Protein AF-A0A929MZE9-F1 (afdb_monomer_lite)

Secondary structure (DSSP, 8-state):
---B-TTSPBP-EEEEETTEEEEE-TTSPBP-EEEEETTEEEEE-TT--EEEEE-SSSEE----

Structure (mmCIF, N/CA/C/O backbone):
data_AF-A0A929MZE9-F1
#
_entry.id   AF-A0A929MZE9-F1
#
loop_
_atom_site.group_PDB
_atom_site.id
_atom_site.type_symbol
_atom_site.label_atom_id
_atom_site.label_alt_id
_atom_site.label_comp_id
_atom_site.label_asym_id
_atom_site.label_entity_id
_atom_site.label_seq_id
_atom_site.pdbx_PDB_ins_code
_atom_site.Cartn_x
_atom_site.Cartn_y
_atom_site.Cartn_z
_atom_site.occupancy
_atom_site.B_iso_or_equiv
_atom_site.auth_seq_id
_atom_site.auth_comp_id
_atom_site.auth_asym_id
_atom_site.auth_atom_id
_atom_site.pdbx_PDB_model_num
ATOM 1 N N . TRP A 1 1 ? -3.712 6.962 2.312 1.00 87.06 1 TRP A N 1
ATOM 2 C CA . TRP A 1 1 ? -4.973 6.513 2.943 1.00 87.06 1 TRP A CA 1
ATOM 3 C C . TRP A 1 1 ? -4.647 5.746 4.223 1.00 87.06 1 TRP A C 1
ATOM 5 O O . TRP A 1 1 ? -3.515 5.295 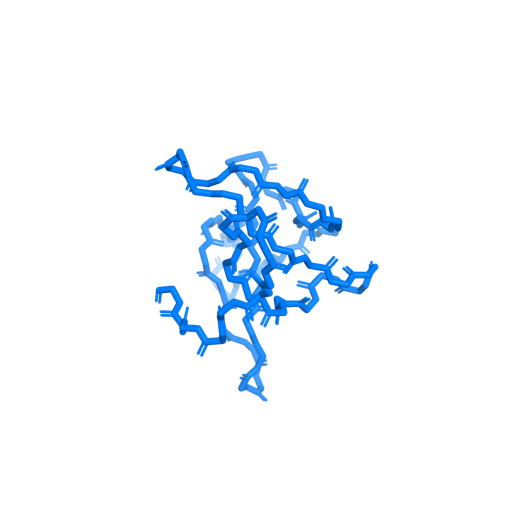4.323 1.00 87.06 1 TRP A O 1
ATOM 15 N N . TYR A 1 2 ? -5.569 5.629 5.183 1.00 88.69 2 TYR A N 1
ATOM 16 C CA . TYR A 1 2 ? -5.381 4.880 6.437 1.00 88.69 2 TYR A CA 1
ATOM 17 C C . TYR A 1 2 ? -6.495 3.845 6.587 1.00 88.69 2 TYR A C 1
ATOM 19 O O . TYR A 1 2 ? -7.652 4.173 6.328 1.00 88.69 2 TYR A O 1
ATOM 27 N N . PHE A 1 3 ? -6.164 2.641 7.057 1.00 91.19 3 PHE A N 1
ATOM 28 C CA . PHE A 1 3 ? -7.148 1.605 7.379 1.00 91.19 3 PHE A CA 1
ATOM 29 C C . PHE A 1 3 ? -7.279 1.450 8.897 1.00 91.19 3 PHE A C 1
ATOM 31 O O . PHE A 1 3 ? -6.277 1.257 9.589 1.00 91.19 3 PHE A O 1
ATOM 38 N N . MET A 1 4 ? -8.511 1.481 9.407 1.00 92.62 4 MET A N 1
ATOM 39 C CA . MET A 1 4 ? -8.822 1.158 10.802 1.00 92.62 4 MET A CA 1
ATOM 40 C C . MET A 1 4 ? -9.462 -0.228 10.868 1.00 92.62 4 MET A C 1
ATOM 42 O O . MET A 1 4 ? -10.458 -0.494 10.196 1.00 92.62 4 MET A O 1
ATOM 46 N N . GLN A 1 5 ? -8.891 -1.114 11.677 1.00 88.88 5 GLN A N 1
ATOM 47 C CA . GLN A 1 5 ? -9.453 -2.430 11.962 1.00 88.88 5 GLN A CA 1
ATOM 48 C C . GLN A 1 5 ? -10.745 -2.307 12.786 1.00 88.88 5 GLN A C 1
ATOM 50 O O . GLN A 1 5 ? -10.937 -1.303 13.475 1.00 88.88 5 GLN A O 1
ATOM 55 N N . PRO A 1 6 ? -11.612 -3.342 12.807 1.00 88.88 6 PRO A N 1
ATOM 56 C 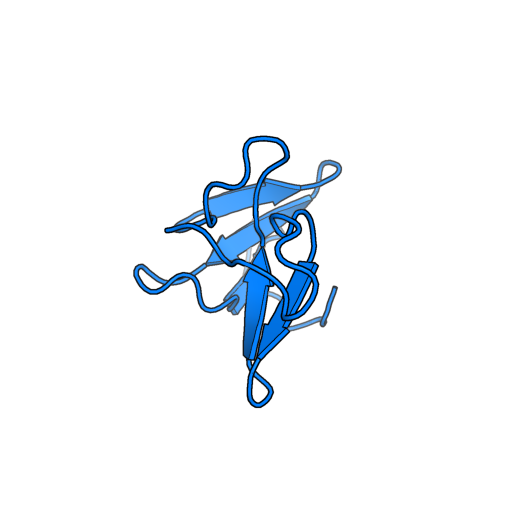CA . PRO A 1 6 ? -12.834 -3.335 13.620 1.00 88.88 6 PRO A CA 1
ATOM 57 C C . PRO A 1 6 ? -12.593 -3.110 15.120 1.00 88.88 6 PRO A C 1
ATOM 59 O O . PRO A 1 6 ? -13.469 -2.620 15.823 1.00 88.88 6 PRO A O 1
ATOM 62 N N . SER A 1 7 ? -11.397 -3.444 15.609 1.00 91.44 7 SER A N 1
ATOM 63 C CA . SER A 1 7 ? -10.945 -3.182 16.979 1.00 91.44 7 SER A CA 1
ATOM 64 C C . SER A 1 7 ? -10.677 -1.700 17.276 1.00 91.44 7 SER A C 1
ATOM 66 O O . SER A 1 7 ? -10.431 -1.348 18.426 1.00 91.44 7 SER A O 1
ATOM 68 N N . GLY A 1 8 ? -10.671 -0.837 16.257 1.00 89.88 8 GLY A N 1
ATOM 69 C CA . GLY A 1 8 ? -10.217 0.551 16.340 1.00 89.88 8 GLY A CA 1
ATOM 70 C C . GLY A 1 8 ? -8.698 0.714 16.216 1.00 89.88 8 GLY A C 1
ATOM 71 O O . GLY A 1 8 ? -8.208 1.840 16.247 1.00 89.88 8 GLY A O 1
ATOM 72 N N . ALA A 1 9 ? -7.944 -0.379 16.059 1.00 91.44 9 ALA A N 1
ATOM 73 C CA . ALA A 1 9 ? -6.507 -0.314 15.821 1.00 91.44 9 ALA A CA 1
ATOM 74 C C . ALA A 1 9 ? -6.202 0.109 14.375 1.00 91.44 9 ALA A C 1
ATOM 76 O O . ALA A 1 9 ? -6.843 -0.348 13.428 1.00 91.44 9 ALA A O 1
ATOM 77 N N . MET A 1 10 ? -5.189 0.956 14.194 1.00 93.75 10 MET A N 1
ATOM 78 C CA . MET A 1 10 ? -4.673 1.307 12.870 1.00 93.75 10 MET A CA 1
ATOM 79 C C . MET A 1 10 ? -3.941 0.105 12.266 1.00 93.75 10 MET A C 1
ATOM 81 O O . MET A 1 10 ? -3.069 -0.470 12.917 1.00 93.75 10 MET A O 1
ATOM 85 N N . ALA A 1 11 ? -4.271 -0.268 11.028 1.00 94.06 11 ALA A N 1
ATOM 86 C CA . ALA A 1 11 ? -3.544 -1.326 10.335 1.00 94.06 11 ALA A CA 1
ATOM 87 C C . ALA A 1 11 ? -2.189 -0.824 9.820 1.00 94.06 11 ALA A C 1
ATOM 89 O O . ALA A 1 11 ? -2.060 0.300 9.330 1.00 94.06 11 ALA A O 1
ATOM 90 N N . THR A 1 12 ? -1.197 -1.701 9.899 1.00 96.62 12 THR A N 1
ATOM 91 C CA . THR A 1 12 ? 0.145 -1.545 9.335 1.00 96.62 12 THR A CA 1
ATOM 92 C C . THR A 1 12 ? 0.559 -2.871 8.695 1.00 96.62 12 THR A C 1
ATOM 94 O O . THR A 1 12 ? -0.004 -3.922 9.006 1.00 96.62 12 THR A O 1
ATOM 97 N N . GLY A 1 13 ? 1.528 -2.830 7.785 1.00 96.81 13 GLY A N 1
ATOM 98 C CA . GLY A 1 13 ? 1.970 -3.986 7.014 1.00 96.81 13 GLY A CA 1
ATOM 99 C C . GLY A 1 13 ? 1.022 -4.357 5.873 1.00 96.81 13 GLY A C 1
ATOM 100 O O . GLY A 1 13 ? 0.234 -3.537 5.393 1.00 96.81 13 GLY A O 1
ATOM 101 N N . TRP A 1 14 ? 1.135 -5.605 5.421 1.00 96.81 14 TRP A N 1
ATOM 102 C CA . TRP A 1 14 ? 0.306 -6.164 4.359 1.00 96.81 14 TRP A CA 1
ATOM 103 C C . TRP A 1 14 ? -1.136 -6.369 4.813 1.00 96.81 14 TRP A C 1
ATOM 105 O O . TRP A 1 14 ? -1.408 -6.889 5.895 1.00 96.81 14 TRP A O 1
ATOM 115 N N . LEU A 1 15 ? -2.066 -5.976 3.951 1.00 96.19 15 LEU A N 1
ATOM 116 C CA . LEU A 1 15 ? -3.497 -6.063 4.180 1.00 96.19 15 LEU A CA 1
ATOM 117 C C . LEU A 1 15 ? -4.174 -6.621 2.930 1.00 96.19 15 LEU A C 1
ATOM 119 O O . LEU A 1 15 ? -4.040 -6.048 1.852 1.00 96.19 15 LEU A O 1
ATOM 123 N N . GLN A 1 16 ? -4.946 -7.695 3.083 1.00 95.81 16 GLN A N 1
ATOM 124 C CA . GLN A 1 16 ? -5.774 -8.234 2.008 1.00 95.81 16 GLN A CA 1
ATOM 125 C C . GLN A 1 16 ? -7.233 -7.811 2.206 1.00 95.81 16 GLN A C 1
ATOM 127 O O . GLN A 1 16 ? -7.841 -8.133 3.228 1.00 95.81 16 GLN A O 1
ATOM 132 N N . LEU A 1 17 ? -7.812 -7.116 1.226 1.00 93.81 17 LEU A N 1
ATOM 133 C CA . LEU A 1 17 ? -9.226 -6.732 1.207 1.00 93.81 17 LEU A CA 1
ATOM 134 C C . LEU A 1 17 ? -9.856 -7.181 -0.105 1.00 93.81 17 LEU A C 1
ATOM 136 O O . LEU A 1 17 ? -9.403 -6.799 -1.178 1.00 93.81 17 LEU A O 1
ATOM 140 N N . GLY A 1 18 ? -10.911 -7.995 -0.024 1.00 93.19 18 GLY A N 1
ATOM 141 C CA . GLY A 1 18 ? -11.656 -8.423 -1.213 1.00 93.19 18 GLY A CA 1
ATOM 142 C C . GLY A 1 18 ? -10.814 -9.169 -2.258 1.00 93.19 18 GLY A C 1
ATOM 143 O O . GLY A 1 18 ? -11.160 -9.144 -3.432 1.00 93.19 18 GLY A O 1
ATOM 144 N N . GLY A 1 19 ? -9.711 -9.806 -1.846 1.00 93.75 19 GLY A N 1
ATOM 145 C CA . GLY A 1 19 ? -8.766 -10.484 -2.741 1.00 93.75 19 GLY A CA 1
ATOM 146 C C . GLY A 1 19 ? -7.638 -9.597 -3.277 1.00 93.75 19 GLY A C 1
ATOM 147 O O . GLY A 1 19 ? -6.689 -10.122 -3.850 1.00 93.75 19 GLY A O 1
ATOM 148 N N . THR A 1 20 ? -7.684 -8.286 -3.040 1.00 95.44 20 THR A N 1
ATOM 149 C CA . THR A 1 20 ? -6.626 -7.342 -3.416 1.00 95.44 20 THR A CA 1
ATOM 150 C C . THR A 1 20 ? -5.696 -7.086 -2.235 1.00 95.44 20 THR A C 1
ATOM 152 O O . THR A 1 20 ? -6.147 -6.905 -1.101 1.00 95.44 20 THR A O 1
ATOM 155 N N . TRP A 1 21 ? -4.392 -7.072 -2.500 1.00 97.38 21 TRP A N 1
ATOM 156 C CA . TRP A 1 21 ? -3.375 -6.736 -1.509 1.00 97.38 21 TRP A CA 1
ATOM 157 C C . TRP A 1 21 ? -3.104 -5.234 -1.473 1.00 97.38 21 TRP A C 1
ATOM 159 O O . TRP A 1 21 ? -3.143 -4.554 -2.493 1.00 97.38 21 TRP A O 1
ATOM 169 N N . TYR A 1 22 ? -2.806 -4.736 -0.281 1.00 97.12 22 TYR A N 1
ATOM 170 C CA . TYR A 1 22 ? -2.434 -3.360 0.025 1.00 97.12 22 TYR A CA 1
ATOM 171 C C . TYR A 1 22 ? -1.296 -3.386 1.038 1.00 97.12 22 TYR A C 1
ATOM 173 O O . TYR A 1 22 ? -1.177 -4.333 1.819 1.00 97.12 22 TYR A O 1
ATOM 181 N N . TYR A 1 23 ? -0.504 -2.320 1.093 1.00 97.81 23 TYR A N 1
ATOM 182 C CA . TYR A 1 23 ? 0.502 -2.154 2.137 1.00 97.81 23 TYR A CA 1
ATOM 183 C C . TYR A 1 23 ? 0.301 -0.839 2.882 1.00 97.81 23 TYR A C 1
ATOM 185 O O . TYR A 1 23 ? 0.249 0.230 2.274 1.00 97.81 23 TYR A O 1
ATOM 193 N N . LEU A 1 24 ? 0.185 -0.912 4.205 1.00 97.75 24 LEU A N 1
ATOM 194 C CA . LEU A 1 24 ? 0.115 0.239 5.098 1.00 97.75 24 LEU A CA 1
ATOM 195 C C . LEU A 1 24 ? 1.496 0.407 5.734 1.00 97.75 24 LEU A C 1
ATOM 197 O O . LEU A 1 24 ? 1.972 -0.465 6.457 1.00 97.75 24 LEU A O 1
ATO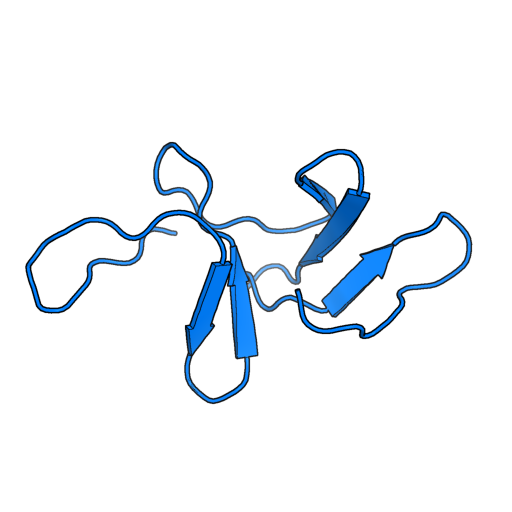M 201 N N . GLN A 1 25 ? 2.161 1.529 5.475 1.00 95.75 25 GLN A N 1
ATOM 202 C CA . GLN A 1 25 ? 3.480 1.820 6.040 1.00 95.75 25 GLN A CA 1
ATOM 203 C C . GLN A 1 25 ? 3.445 1.842 7.583 1.00 95.75 25 GLN A C 1
ATOM 205 O O . GLN A 1 25 ? 2.366 1.917 8.171 1.00 95.75 25 GLN A O 1
ATOM 210 N N . PRO A 1 26 ? 4.598 1.830 8.281 1.00 95.00 26 PRO A N 1
ATOM 211 C CA . PRO A 1 26 ? 4.627 1.845 9.750 1.00 95.00 26 PRO A CA 1
ATOM 212 C C . PRO A 1 26 ? 3.887 3.029 10.390 1.00 95.00 26 PRO A C 1
ATOM 214 O O . PRO A 1 26 ? 3.392 2.929 11.508 1.00 95.00 26 PRO A O 1
ATOM 217 N N . ASN A 1 27 ? 3.779 4.147 9.670 1.00 94.75 27 ASN A N 1
ATOM 218 C CA . ASN A 1 27 ? 3.007 5.319 10.079 1.00 94.75 27 ASN A CA 1
ATOM 219 C C . ASN A 1 27 ? 1.507 5.224 9.733 1.00 94.75 27 ASN A C 1
ATOM 221 O O . ASN A 1 27 ? 0.797 6.202 9.933 1.00 94.75 27 ASN A O 1
ATOM 225 N N . GLY A 1 28 ? 1.039 4.099 9.187 1.00 94.25 28 GLY A N 1
ATOM 226 C CA . GLY A 1 28 ? -0.337 3.836 8.760 1.00 94.25 28 GLY A CA 1
ATOM 227 C C . GLY A 1 28 ? -0.695 4.326 7.357 1.00 94.25 28 GLY A C 1
ATOM 228 O O . GLY A 1 28 ? -1.824 4.118 6.916 1.00 94.25 28 GLY A O 1
ATOM 229 N N . VAL A 1 29 ? 0.224 4.979 6.640 1.00 96.88 29 VAL A N 1
ATOM 230 C CA . VAL A 1 29 ? -0.052 5.515 5.302 1.00 96.88 29 VAL A CA 1
ATOM 231 C C . VAL A 1 29 ? 0.033 4.404 4.260 1.00 96.88 29 VAL A C 1
ATOM 233 O O . VAL A 1 29 ? 1.077 3.788 4.068 1.00 96.88 29 VAL A O 1
ATOM 236 N N . MET A 1 30 ? -1.056 4.196 3.531 1.00 97.62 30 MET A N 1
ATOM 237 C CA . MET A 1 30 ? -1.117 3.306 2.373 1.00 97.62 30 MET A CA 1
ATOM 238 C C . MET A 1 30 ? -0.055 3.653 1.322 1.00 97.62 30 MET A C 1
ATOM 240 O O . MET A 1 30 ? 0.076 4.816 0.930 1.00 97.62 30 MET A O 1
ATOM 244 N N . ALA A 1 31 ? 0.671 2.635 0.872 1.00 97.62 31 ALA A N 1
ATOM 245 C CA . ALA A 1 31 ? 1.606 2.698 -0.240 1.00 97.62 31 ALA A CA 1
ATOM 246 C C . ALA A 1 31 ? 0.881 2.911 -1.579 1.00 97.62 31 ALA A C 1
ATOM 248 O O . ALA A 1 31 ? -0.244 2.457 -1.776 1.00 97.62 31 ALA A O 1
ATOM 249 N N . TYR A 1 32 ? 1.544 3.612 -2.493 1.00 97.12 32 TYR A N 1
ATOM 250 C CA . TYR A 1 32 ? 1.165 3.773 -3.895 1.00 97.12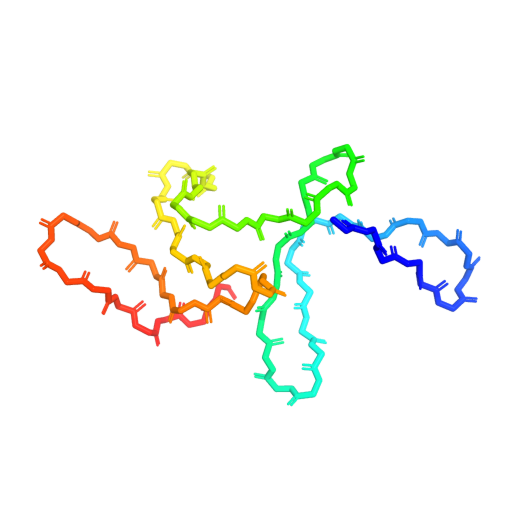 32 TYR A CA 1
ATOM 251 C C . TYR A 1 32 ? 2.452 3.998 -4.707 1.00 97.12 32 TYR A C 1
ATOM 253 O O . TYR A 1 32 ? 3.444 4.486 -4.158 1.00 97.12 32 TYR A O 1
ATOM 261 N N . GLY A 1 33 ? 2.458 3.663 -5.997 1.00 95.38 33 GLY A N 1
ATOM 262 C CA . GLY A 1 33 ? 3.674 3.699 -6.815 1.00 95.38 33 GLY A CA 1
ATOM 263 C C . GLY A 1 33 ? 4.656 2.580 -6.456 1.00 95.38 33 GLY A C 1
ATOM 264 O O . GLY A 1 33 ? 4.250 1.529 -5.970 1.00 95.38 33 GLY A O 1
ATOM 265 N N . ILE A 1 34 ? 5.950 2.786 -6.714 1.00 94.19 34 ILE A N 1
ATOM 266 C CA . ILE A 1 34 ? 6.996 1.823 -6.340 1.00 94.19 34 ILE A CA 1
ATOM 267 C C . ILE A 1 34 ? 7.460 2.131 -4.917 1.00 94.19 34 ILE A C 1
ATOM 269 O O . ILE A 1 34 ? 7.948 3.229 -4.647 1.00 94.19 34 ILE A O 1
ATOM 273 N N . VAL A 1 35 ? 7.326 1.158 -4.018 1.00 94.94 35 VAL A N 1
ATOM 274 C CA . VAL A 1 35 ? 7.738 1.263 -2.614 1.00 94.94 35 VAL A CA 1
ATOM 275 C C . VAL A 1 35 ? 8.633 0.085 -2.254 1.00 94.94 35 VAL A C 1
ATOM 277 O O . VAL A 1 35 ? 8.284 -1.065 -2.502 1.00 94.94 35 VAL A O 1
ATOM 280 N N . GLU A 1 36 ? 9.788 0.362 -1.650 1.00 94.19 36 GLU A N 1
ATOM 281 C CA . GLU A 1 36 ? 10.685 -0.681 -1.153 1.00 94.19 36 GLU A CA 1
ATOM 282 C C . GLU A 1 36 ? 10.189 -1.222 0.195 1.00 94.19 36 GLU A C 1
ATOM 284 O O . GLU A 1 36 ? 10.007 -0.475 1.159 1.00 94.19 36 GLU A O 1
ATOM 289 N N . ILE A 1 37 ? 9.964 -2.534 0.256 1.00 94.38 37 ILE A N 1
ATOM 290 C CA . ILE A 1 37 ? 9.509 -3.257 1.444 1.00 94.38 37 ILE A CA 1
ATOM 291 C C . ILE A 1 37 ? 10.486 -4.411 1.656 1.00 94.38 37 ILE A C 1
ATOM 293 O O . ILE A 1 37 ? 10.599 -5.296 0.812 1.00 94.38 37 ILE A O 1
ATOM 297 N N . ASN A 1 38 ? 11.216 -4.391 2.774 1.00 92.06 38 ASN A N 1
ATOM 298 C CA . ASN A 1 38 ? 12.239 -5.391 3.109 1.00 92.06 38 ASN A CA 1
ATOM 299 C C . ASN A 1 38 ? 13.305 -5.593 2.009 1.00 92.06 38 ASN A C 1
ATOM 301 O O . ASN A 1 38 ? 13.733 -6.716 1.756 1.00 92.06 38 ASN A O 1
ATOM 305 N N . GLY A 1 39 ? 13.726 -4.511 1.345 1.00 91.44 39 GLY A N 1
ATOM 306 C CA . GLY A 1 39 ? 14.722 -4.557 0.268 1.00 91.44 39 GLY A CA 1
ATOM 307 C C . GLY A 1 39 ? 14.184 -5.038 -1.083 1.00 91.44 39 GLY A C 1
ATOM 308 O O . GLY A 1 39 ? 14.954 -5.155 -2.032 1.00 91.44 39 GLY A O 1
ATOM 309 N N . VAL A 1 40 ? 12.878 -5.304 -1.188 1.00 91.25 40 VAL A N 1
ATOM 310 C CA . VAL A 1 40 ? 12.213 -5.674 -2.441 1.00 91.25 40 VAL A CA 1
ATOM 311 C C . VAL A 1 40 ? 11.304 -4.522 -2.884 1.00 91.25 40 VAL A C 1
ATOM 313 O O . VAL A 1 40 ? 10.428 -4.102 -2.115 1.00 91.25 40 VAL A O 1
ATOM 316 N N . PRO A 1 41 ? 11.466 -3.983 -4.105 1.00 93.38 41 PRO A N 1
ATOM 317 C CA . PRO A 1 41 ? 10.542 -2.994 -4.642 1.00 93.38 41 PRO A CA 1
ATOM 318 C C . PRO A 1 41 ? 9.193 -3.657 -4.923 1.00 93.38 41 PRO A C 1
ATOM 320 O O . PRO A 1 41 ? 9.137 -4.692 -5.577 1.00 93.38 41 PRO A O 1
ATOM 323 N N . HIS A 1 42 ? 8.100 -3.060 -4.467 1.00 94.50 42 HIS A N 1
ATOM 324 C CA . HIS A 1 42 ? 6.741 -3.498 -4.773 1.00 94.50 42 HIS A CA 1
ATOM 325 C C . HIS A 1 42 ? 5.998 -2.368 -5.478 1.00 94.50 42 HIS A C 1
ATOM 327 O O . HIS A 1 42 ? 6.071 -1.210 -5.060 1.00 94.50 42 HIS A O 1
ATOM 333 N N . ALA A 1 43 ? 5.299 -2.702 -6.557 1.00 94.00 43 ALA A N 1
ATOM 334 C CA . ALA A 1 43 ? 4.488 -1.764 -7.313 1.00 94.00 43 ALA A CA 1
ATOM 335 C C . ALA A 1 43 ? 3.045 -1.770 -6.801 1.00 94.00 43 ALA A C 1
ATOM 337 O O . ALA A 1 43 ? 2.445 -2.824 -6.585 1.00 94.00 43 ALA A O 1
ATOM 338 N N . PHE A 1 44 ? 2.489 -0.577 -6.642 1.00 95.62 44 PHE A N 1
ATOM 339 C CA . PHE A 1 44 ? 1.113 -0.337 -6.239 1.00 95.62 44 PHE A CA 1
ATOM 340 C C . PHE A 1 44 ? 0.471 0.672 -7.191 1.00 95.62 44 PHE A C 1
ATOM 342 O O . PHE A 1 44 ? 1.085 1.678 -7.563 1.00 95.62 44 PHE A O 1
ATOM 349 N N . GLU A 1 45 ? -0.786 0.448 -7.549 1.00 96.50 45 GLU A N 1
A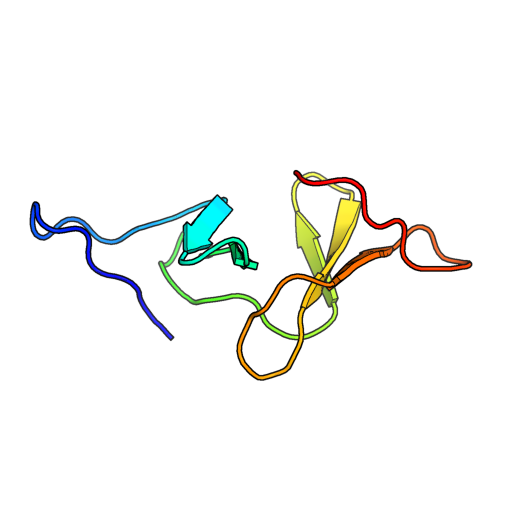TOM 350 C CA . GLU A 1 45 ? -1.597 1.433 -8.254 1.00 96.50 45 GLU A CA 1
ATOM 351 C C . GLU A 1 45 ? -1.862 2.674 -7.381 1.00 96.50 45 GLU A C 1
ATOM 353 O O . GLU A 1 45 ? -1.634 2.692 -6.170 1.00 96.50 45 GLU A O 1
ATOM 358 N N . ILE A 1 46 ? -2.403 3.737 -7.985 1.00 96.38 46 ILE A N 1
ATOM 359 C CA . ILE A 1 46 ? -2.744 4.978 -7.267 1.00 96.38 46 ILE A CA 1
ATOM 360 C C . ILE A 1 46 ? -3.817 4.774 -6.182 1.00 96.38 46 ILE A C 1
ATOM 362 O O . ILE A 1 46 ? -3.878 5.523 -5.209 1.00 96.38 46 ILE A O 1
ATOM 366 N N . ASN A 1 47 ? -4.657 3.747 -6.337 1.00 96.44 47 ASN A N 1
ATOM 367 C CA . ASN A 1 47 ? -5.652 3.327 -5.348 1.00 96.44 47 ASN A CA 1
ATOM 368 C C . ASN A 1 47 ? -5.048 2.425 -4.244 1.00 96.44 47 ASN A C 1
ATOM 370 O O . ASN A 1 47 ? -5.771 2.018 -3.338 1.00 96.44 47 ASN A O 1
ATOM 374 N N . GLY A 1 48 ? -3.746 2.123 -4.317 1.00 96.81 48 GLY A N 1
ATOM 375 C CA . GLY A 1 48 ? -3.007 1.275 -3.384 1.00 96.81 48 GLY A CA 1
ATOM 376 C C . GLY A 1 48 ? -3.111 -0.224 -3.631 1.00 96.81 48 GLY A C 1
ATOM 377 O O . GLY A 1 48 ? -2.537 -0.980 -2.849 1.00 96.81 48 GLY A O 1
ATOM 378 N N . ALA A 1 49 ? -3.820 -0.659 -4.675 1.00 96.62 49 ALA A N 1
ATOM 379 C CA . ALA A 1 49 ? -3.849 -2.057 -5.073 1.00 96.62 49 ALA A CA 1
ATOM 380 C C . ALA A 1 49 ? -2.438 -2.496 -5.459 1.00 96.62 49 ALA A C 1
ATOM 382 O O . ALA A 1 49 ? -1.779 -1.877 -6.295 1.00 96.62 49 ALA A O 1
ATOM 383 N N . TRP A 1 50 ? -1.964 -3.547 -4.812 1.00 96.56 50 TRP A N 1
ATOM 384 C CA . TRP A 1 50 ? -0.674 -4.138 -5.093 1.00 96.56 50 TRP A CA 1
ATOM 385 C C . TRP A 1 50 ? -0.708 -4.856 -6.441 1.00 96.56 50 TRP A C 1
ATOM 387 O O . TRP A 1 50 ? -1.620 -5.636 -6.712 1.00 96.56 50 TRP A O 1
ATOM 397 N N . VAL A 1 51 ? 0.292 -4.558 -7.266 1.00 94.50 51 VAL A N 1
ATOM 398 C CA . VAL A 1 51 ? 0.471 -5.133 -8.600 1.00 94.50 51 VAL A CA 1
ATOM 399 C C . VAL A 1 51 ? 1.395 -6.338 -8.509 1.00 94.50 51 VAL A C 1
ATOM 401 O O . VAL A 1 51 ? 1.022 -7.415 -8.933 1.00 94.50 51 VAL A O 1
ATOM 404 N N . GLY A 1 52 ? 2.577 -6.169 -7.914 1.00 92.44 52 GLY A N 1
ATOM 405 C CA . GLY A 1 52 ? 3.624 -7.187 -7.946 1.00 92.44 52 GLY A CA 1
ATOM 406 C C . GLY A 1 52 ? 4.908 -6.722 -7.264 1.00 92.44 52 GLY A C 1
ATOM 407 O O . GLY A 1 52 ? 5.078 -5.529 -6.979 1.00 92.44 52 GLY A O 1
ATOM 408 N N . ALA A 1 53 ? 5.834 -7.646 -7.018 1.00 91.69 53 ALA A N 1
ATOM 409 C CA . ALA A 1 53 ? 7.223 -7.302 -6.721 1.00 91.69 53 ALA A CA 1
ATOM 410 C C . ALA A 1 53 ? 7.931 -6.934 -8.034 1.00 91.69 53 ALA A C 1
ATOM 412 O O . ALA A 1 53 ? 7.719 -7.576 -9.056 1.00 91.69 53 ALA A O 1
ATOM 413 N N . TRP A 1 54 ? 8.751 -5.888 -8.044 1.00 82.50 54 TRP A N 1
ATOM 414 C CA . TRP A 1 54 ? 9.456 -5.417 -9.235 1.00 82.50 54 TRP A CA 1
ATOM 415 C C . TRP A 1 54 ? 10.948 -5.729 -9.117 1.00 82.50 54 TRP A C 1
ATOM 417 O O . TRP A 1 54 ? 11.620 -5.214 -8.226 1.00 82.50 54 TRP A O 1
ATOM 427 N N . ASN A 1 55 ? 11.479 -6.550 -10.026 1.00 75.88 55 ASN A N 1
ATOM 428 C CA . ASN A 1 55 ? 12.884 -6.986 -9.999 1.00 75.88 55 ASN A CA 1
ATOM 429 C C . ASN A 1 55 ? 13.802 -6.237 -10.986 1.00 75.88 55 ASN A C 1
ATOM 431 O O . ASN A 1 55 ? 14.946 -6.635 -11.195 1.00 75.88 55 ASN A O 1
ATOM 435 N N . GLY A 1 56 ? 13.317 -5.161 -11.611 1.00 68.56 56 GLY A N 1
ATOM 436 C CA . GLY A 1 56 ? 14.092 -4.396 -12.592 1.00 68.56 56 GLY A CA 1
ATOM 437 C C . GLY A 1 56 ? 13.841 -4.765 -14.052 1.00 68.56 56 GLY A C 1
ATOM 438 O O . GLY A 1 56 ? 14.299 -4.034 -14.930 1.00 68.56 56 GLY A O 1
ATOM 439 N N . SER A 1 57 ? 13.108 -5.848 -14.326 1.00 64.31 57 SER A N 1
ATOM 440 C CA . SER A 1 57 ? 12.752 -6.257 -15.691 1.00 64.31 57 SER A CA 1
ATOM 441 C C . SER A 1 57 ? 11.243 -6.284 -15.917 1.00 64.31 57 SER A C 1
ATOM 443 O O . SER A 1 57 ? 10.773 -5.620 -16.836 1.00 64.31 57 SER A O 1
ATOM 445 N N . GLU A 1 58 ? 10.480 -6.931 -15.036 1.00 67.81 58 GLU A N 1
ATOM 446 C CA . GLU A 1 58 ? 9.014 -7.015 -15.072 1.00 67.81 58 GLU A CA 1
ATOM 447 C C . GLU A 1 58 ? 8.470 -7.147 -13.635 1.00 67.81 58 GLU A C 1
ATOM 449 O O . GLU A 1 58 ? 9.231 -7.381 -12.689 1.00 67.81 58 GLU A O 1
ATOM 454 N N . SER A 1 59 ? 7.166 -6.929 -13.444 1.00 69.12 59 SER A N 1
ATOM 455 C CA . SER A 1 59 ? 6.500 -7.213 -12.170 1.00 69.12 59 SER A CA 1
ATOM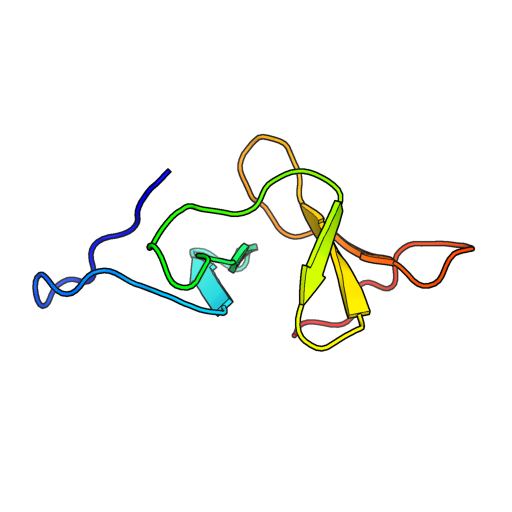 456 C C . SER A 1 59 ? 6.212 -8.709 -12.054 1.00 69.12 59 SER A C 1
ATOM 458 O O . SER A 1 59 ? 5.623 -9.297 -12.957 1.00 69.12 59 SER A O 1
ATOM 460 N N . GLU A 1 60 ? 6.600 -9.317 -10.939 1.00 75.44 60 GLU A N 1
ATOM 461 C CA . GLU A 1 60 ? 6.231 -10.682 -10.584 1.00 75.44 60 GLU A CA 1
ATOM 462 C C . GLU A 1 60 ? 5.018 -10.645 -9.644 1.00 75.44 60 GLU A C 1
ATOM 464 O O . GLU A 1 60 ? 5.086 -10.097 -8.537 1.00 75.44 60 GLU A O 1
ATOM 469 N N . ASP A 1 61 ? 3.911 -11.249 -10.082 1.00 76.56 61 ASP A N 1
ATOM 470 C CA . ASP A 1 61 ? 2.661 -11.369 -9.318 1.00 76.56 61 ASP A CA 1
ATOM 471 C C . ASP A 1 61 ? 2.776 -12.478 -8.252 1.00 76.56 61 ASP A C 1
ATOM 473 O O . ASP A 1 61 ? 2.049 -13.474 -8.254 1.00 76.56 61 ASP A O 1
ATOM 477 N N . VAL A 1 62 ? 3.731 -12.340 -7.333 1.00 75.75 62 VAL A N 1
ATOM 478 C CA . VAL A 1 62 ? 3.921 -13.252 -6.197 1.00 75.75 62 VAL A CA 1
ATOM 479 C C . VAL A 1 62 ? 3.366 -12.601 -4.941 1.00 75.75 62 VAL A C 1
ATOM 481 O O . VAL A 1 62 ? 3.973 -11.665 -4.424 1.00 75.75 62 VAL A O 1
ATOM 484 N N . ALA A 1 63 ? 2.197 -13.065 -4.484 1.00 75.06 63 ALA A N 1
ATOM 485 C CA . ALA A 1 63 ? 1.563 -12.528 -3.283 1.00 75.06 63 ALA A CA 1
ATOM 486 C C . ALA A 1 63 ? 2.569 -12.489 -2.106 1.00 75.06 63 ALA A C 1
ATOM 488 O O . ALA A 1 63 ? 3.319 -13.456 -1.936 1.00 75.06 63 ALA A O 1
ATOM 489 N N . PRO A 1 64 ? 2.600 -11.386 -1.343 1.00 79.00 64 PRO A N 1
ATOM 490 C CA . PRO A 1 64 ? 3.584 -11.149 -0.288 1.00 79.00 64 PRO A CA 1
ATOM 491 C C . PRO A 1 64 ? 3.410 -12.028 0.958 1.00 79.00 64 PRO A C 1
ATOM 493 O O . PRO A 1 64 ? 2.312 -12.600 1.157 1.00 79.00 64 PRO A O 1
#

Organism: NCBI:txid52768

Sequence (64 aa):
WYFMQPSGAMATGWLQLGGTWYYLQPNGVMAYGIVEINGVPHAFEINGAWVGAWNGSESEDVAP

Radius of gyration: 11.67 Å; chains: 1; bounding box: 28×20×33 Å

pLDDT: mean 90.76, std 8.44, range [64.31, 97.81]

InterPro domains:
  IPR018337 Cell wall/choline-binding repeat [PF01473] (12-30)
  IPR018337 Cell wall/choline-binding repeat [PS51170] (11-30)

Foldseek 3Di:
DWDADPVRDTDAAWDADPNFIWGQHPVRRTDAAWDQDPNWTWHAHPVRGTDATDPPPDGDPDDD